Protein AF-A0A956NDH2-F1 (afdb_monomer_lite)

pLDDT: mean 94.67, std 7.58, range [42.44, 98.62]

Radius of gyration: 15.3 Å; chains: 1; bounding box: 35×34×40 Å

Foldseek 3Di:
DLPLLVLLLQLLVLLVVLLVDPDVVSSVVSNVSSLVSCQVRQDAQDKDWDDPVFWWFAAPDQQKTWTPSSHDPQATEMEHAAAPVRDDPPFDRVFHADPVQSVVSVPDDGGFTKTFMKGFHADPPASHRFWHADSVRNYIYGYIYTPDIDTDDDD

Structure (mmCIF, N/CA/C/O backbone):
data_AF-A0A956NDH2-F1
#
_entry.id   AF-A0A956NDH2-F1
#
loop_
_atom_site.group_PDB
_atom_site.id
_atom_site.type_symbol
_atom_site.label_atom_id
_atom_site.label_alt_id
_atom_site.label_comp_id
_atom_site.label_asym_id
_atom_site.label_entity_id
_atom_site.label_seq_id
_atom_site.pdbx_PDB_ins_code
_atom_site.Cartn_x
_atom_site.Cartn_y
_atom_site.Cartn_z
_atom_site.occupancy
_atom_site.B_iso_or_equiv
_atom_site.auth_seq_id
_atom_site.auth_comp_id
_atom_site.auth_asym_id
_atom_site.auth_atom_id
_atom_site.pdbx_PDB_model_num
ATOM 1 N N . MET A 1 1 ? 15.169 -2.976 14.627 1.00 42.44 1 MET A N 1
ATOM 2 C CA . MET A 1 1 ? 15.350 -2.027 13.510 1.00 42.44 1 MET A CA 1
ATOM 3 C C . MET A 1 1 ? 14.571 -2.596 12.347 1.00 42.44 1 MET A C 1
ATOM 5 O O . MET A 1 1 ? 14.811 -3.744 12.006 1.00 42.44 1 MET A O 1
ATOM 9 N N . ASP A 1 2 ? 13.580 -1.864 11.850 1.00 61.72 2 ASP A N 1
ATOM 10 C CA . ASP A 1 2 ? 12.721 -2.308 10.751 1.00 61.72 2 ASP A CA 1
ATOM 11 C C . ASP A 1 2 ? 13.502 -2.235 9.428 1.00 61.72 2 ASP A C 1
ATOM 13 O O . ASP A 1 2 ? 13.634 -1.173 8.820 1.00 61.72 2 ASP A O 1
ATOM 17 N N . SER A 1 3 ? 14.100 -3.361 9.030 1.00 66.88 3 SER A N 1
ATOM 18 C CA . SER A 1 3 ? 14.914 -3.498 7.812 1.00 66.88 3 SER A CA 1
ATOM 19 C C . SER A 1 3 ? 14.111 -3.350 6.514 1.00 66.88 3 SER A C 1
ATOM 21 O O . SER A 1 3 ? 14.699 -3.322 5.437 1.00 66.88 3 SER A O 1
ATOM 23 N N . THR A 1 4 ? 12.786 -3.234 6.603 1.00 80.62 4 THR A N 1
ATOM 24 C CA . THR A 1 4 ? 11.861 -3.194 5.464 1.00 80.62 4 THR A CA 1
ATOM 25 C C . THR A 1 4 ? 11.763 -1.803 4.849 1.00 80.62 4 THR A C 1
ATOM 27 O O . THR A 1 4 ? 11.626 -1.646 3.637 1.00 80.62 4 THR A O 1
ATOM 30 N N . ARG A 1 5 ? 11.868 -0.763 5.682 1.00 83.31 5 ARG A N 1
ATOM 31 C CA . ARG A 1 5 ? 11.695 0.626 5.248 1.00 83.31 5 ARG A CA 1
ATOM 32 C C . ARG A 1 5 ? 12.722 1.086 4.201 1.00 83.31 5 ARG A C 1
ATOM 34 O O . ARG A 1 5 ? 12.292 1.724 3.242 1.00 83.31 5 ARG A O 1
ATOM 41 N N . PRO A 1 6 ? 14.030 0.778 4.316 1.00 89.06 6 PRO A N 1
ATOM 42 C CA . PRO A 1 6 ? 14.999 1.138 3.280 1.00 89.06 6 PRO A CA 1
ATOM 43 C C . PRO A 1 6 ? 14.647 0.558 1.904 1.00 89.06 6 PRO A C 1
ATOM 45 O O . PRO A 1 6 ? 14.717 1.274 0.912 1.00 89.06 6 PRO A O 1
ATOM 48 N N . LEU A 1 7 ? 14.183 -0.697 1.852 1.00 93.00 7 LEU A N 1
ATOM 49 C CA . LEU A 1 7 ? 13.795 -1.349 0.598 1.00 93.00 7 LEU A CA 1
ATOM 50 C C . LEU A 1 7 ? 12.600 -0.664 -0.068 1.00 93.00 7 LEU A C 1
ATOM 52 O O . LEU A 1 7 ? 12.598 -0.494 -1.285 1.00 93.00 7 LEU A O 1
ATOM 56 N N . LEU A 1 8 ? 11.606 -0.246 0.722 1.00 94.19 8 LEU A N 1
ATOM 57 C CA . LEU A 1 8 ? 10.459 0.497 0.198 1.00 94.19 8 LEU A CA 1
ATOM 58 C C . LEU A 1 8 ? 10.893 1.839 -0.388 1.00 94.19 8 LEU A C 1
ATOM 60 O O . LEU A 1 8 ? 10.504 2.161 -1.503 1.00 94.19 8 LEU A O 1
ATOM 64 N N . VAL A 1 9 ? 11.737 2.595 0.317 1.00 93.69 9 VAL A N 1
ATOM 65 C CA . VAL A 1 9 ? 12.233 3.886 -0.186 1.00 93.69 9 VAL A CA 1
ATOM 66 C C . VAL A 1 9 ? 13.002 3.701 -1.495 1.00 93.69 9 VAL A C 1
ATOM 68 O O . VAL A 1 9 ? 12.698 4.376 -2.477 1.00 93.69 9 VAL A O 1
ATOM 71 N N . GLU A 1 10 ? 13.928 2.740 -1.552 1.00 95.88 10 GLU A N 1
ATOM 72 C CA . GLU A 1 10 ? 14.669 2.436 -2.780 1.00 95.88 10 GLU A CA 1
ATOM 73 C C . GLU A 1 10 ? 13.738 2.055 -3.935 1.00 95.88 10 GLU A C 1
ATOM 75 O O . GLU A 1 10 ? 13.895 2.557 -5.048 1.00 95.88 10 GLU A O 1
ATOM 80 N N . ALA A 1 11 ? 12.748 1.193 -3.689 1.00 97.56 11 ALA A N 1
ATOM 81 C CA . ALA A 1 11 ? 11.798 0.791 -4.719 1.00 97.56 11 ALA A CA 1
ATOM 82 C C . ALA A 1 11 ? 11.052 1.993 -5.313 1.00 97.56 11 ALA A C 1
ATOM 84 O O . ALA A 1 11 ? 10.911 2.108 -6.532 1.00 97.56 11 ALA A O 1
ATOM 85 N N . MET A 1 12 ? 10.623 2.924 -4.463 1.00 97.75 12 MET A N 1
ATOM 86 C CA . MET A 1 12 ? 9.903 4.121 -4.893 1.00 97.75 12 MET A CA 1
ATOM 87 C C . MET A 1 12 ? 10.795 5.063 -5.708 1.00 97.75 12 MET A C 1
ATOM 89 O O . MET A 1 12 ? 10.334 5.649 -6.689 1.00 97.75 12 MET A O 1
ATOM 93 N N . GLU A 1 13 ? 12.087 5.156 -5.384 1.00 96.56 13 GLU A N 1
ATOM 94 C CA . GLU A 1 13 ? 13.062 5.879 -6.207 1.00 96.56 13 GLU A CA 1
ATOM 95 C C . GLU A 1 13 ? 13.252 5.242 -7.590 1.00 96.56 13 GLU A C 1
ATOM 97 O O . GLU A 1 13 ? 13.361 5.959 -8.590 1.00 96.56 13 GLU A O 1
ATOM 102 N N . TYR A 1 14 ? 13.290 3.911 -7.671 1.00 98.06 14 TYR A N 1
ATOM 103 C CA . TYR A 1 14 ? 13.379 3.188 -8.941 1.00 98.06 14 TYR A CA 1
ATOM 104 C C . TYR A 1 14 ? 12.123 3.380 -9.801 1.00 98.06 14 TYR A C 1
ATOM 106 O O . TYR A 1 14 ? 12.241 3.690 -10.990 1.00 98.06 14 TYR A O 1
ATOM 114 N N . LEU A 1 15 ? 10.926 3.339 -9.206 1.00 98.19 15 LEU A N 1
ATOM 115 C CA . LEU A 1 15 ? 9.690 3.683 -9.917 1.00 98.19 15 LEU A CA 1
ATOM 116 C C . LEU A 1 15 ? 9.710 5.138 -10.406 1.00 98.19 15 LEU A C 1
ATOM 118 O O . LEU A 1 15 ? 9.404 5.398 -11.571 1.00 98.19 15 LEU A O 1
ATOM 122 N N . ALA A 1 16 ? 10.157 6.084 -9.577 1.00 97.19 16 ALA A N 1
ATOM 123 C CA . ALA A 1 16 ? 10.298 7.488 -9.964 1.00 97.19 16 ALA A CA 1
ATOM 124 C C . ALA A 1 16 ? 11.305 7.692 -11.113 1.00 97.19 16 ALA A C 1
ATOM 126 O O . ALA A 1 16 ? 11.091 8.525 -11.997 1.00 97.19 16 ALA A O 1
ATOM 127 N N . LYS A 1 17 ? 12.413 6.938 -11.132 1.00 96.69 17 LYS A N 1
ATOM 128 C CA . LYS A 1 17 ? 13.360 6.913 -12.262 1.00 96.69 17 LYS A CA 1
ATOM 129 C C . LYS A 1 17 ? 12.681 6.381 -13.523 1.00 96.69 17 LYS A C 1
ATOM 131 O O . LYS A 1 17 ? 12.699 7.077 -14.534 1.00 96.69 17 LYS A O 1
ATOM 13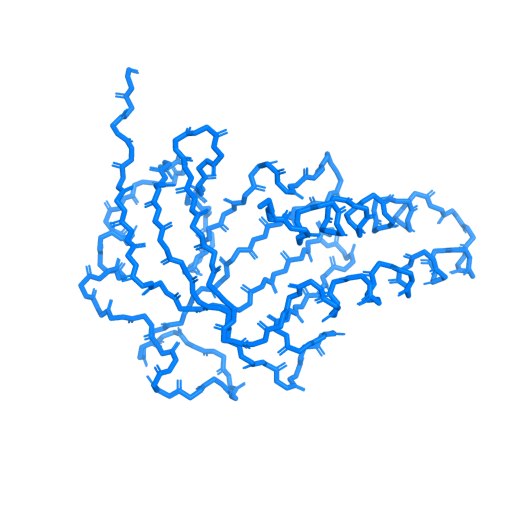6 N N . SER A 1 18 ? 11.979 5.247 -13.427 1.00 97.19 18 SER A N 1
ATOM 137 C CA . SER A 1 18 ? 11.308 4.618 -14.573 1.00 97.19 18 SER A CA 1
ATOM 138 C C . SER A 1 18 ? 10.348 5.555 -15.313 1.00 97.19 18 SER A C 1
ATOM 140 O O . SER A 1 18 ? 10.277 5.518 -16.537 1.00 97.19 18 SER A O 1
ATOM 142 N N . ARG A 1 19 ? 9.646 6.443 -14.594 1.00 95.12 19 ARG A N 1
ATOM 143 C CA . ARG A 1 19 ? 8.706 7.408 -15.191 1.00 95.12 19 ARG A CA 1
ATOM 144 C C . ARG A 1 19 ? 9.388 8.568 -15.916 1.00 95.12 19 ARG A C 1
ATOM 146 O O . ARG A 1 19 ? 8.763 9.201 -16.761 1.00 95.12 19 ARG A O 1
ATOM 153 N N . ARG A 1 20 ? 10.634 8.888 -15.558 1.00 94.44 20 ARG A N 1
ATOM 154 C CA . ARG A 1 20 ? 11.407 9.994 -16.150 1.00 94.44 20 ARG A CA 1
ATOM 155 C C . ARG A 1 20 ? 12.288 9.540 -17.308 1.00 94.44 20 ARG A C 1
ATOM 157 O O . ARG A 1 20 ? 12.699 10.375 -18.111 1.00 94.44 20 ARG A O 1
ATOM 164 N N . ASP A 1 21 ? 12.585 8.247 -17.390 1.00 93.62 21 ASP A N 1
ATOM 165 C CA . ASP A 1 21 ? 13.410 7.695 -18.455 1.00 93.62 21 ASP A CA 1
ATOM 166 C C . ASP A 1 21 ? 12.670 7.702 -19.796 1.00 93.62 21 ASP A C 1
ATOM 168 O O . ASP A 1 21 ? 11.632 7.072 -19.973 1.00 93.62 21 ASP A O 1
ATOM 172 N N . SER A 1 22 ? 13.252 8.378 -20.786 1.00 93.38 22 SER A N 1
ATOM 173 C CA . SER A 1 22 ? 12.751 8.376 -22.166 1.00 93.38 22 SER A CA 1
ATOM 174 C C . SER A 1 22 ? 13.077 7.083 -22.923 1.00 93.38 22 SER A C 1
ATOM 176 O O . SER A 1 22 ? 12.490 6.806 -23.969 1.00 93.38 22 SER A O 1
ATOM 178 N N . CYS A 1 23 ? 14.015 6.281 -22.412 1.00 97.56 23 CYS A N 1
ATOM 179 C CA . CYS A 1 23 ? 14.363 4.978 -22.961 1.00 97.56 23 CYS A CA 1
ATOM 180 C C . CYS A 1 23 ? 13.465 3.895 -22.356 1.00 97.56 23 CYS A C 1
ATOM 182 O O . CYS A 1 23 ? 13.568 3.604 -21.165 1.00 97.56 23 CYS A O 1
ATOM 184 N N . ALA A 1 24 ? 12.651 3.244 -23.193 1.00 96.00 24 ALA A N 1
ATOM 185 C CA . ALA A 1 24 ? 11.726 2.196 -22.758 1.00 96.00 24 ALA A CA 1
ATOM 186 C C . ALA A 1 24 ? 12.426 1.037 -22.023 1.00 96.00 24 ALA A C 1
ATOM 188 O O . ALA A 1 24 ? 11.932 0.587 -20.996 1.00 96.00 24 ALA A O 1
ATOM 189 N N . ILE A 1 25 ? 13.608 0.617 -22.491 1.00 97.62 25 ILE A N 1
ATOM 190 C CA . ILE A 1 25 ? 14.385 -0.473 -21.873 1.00 97.62 25 ILE A CA 1
ATOM 191 C C . ILE A 1 25 ? 14.897 -0.067 -20.483 1.00 97.62 25 ILE A C 1
ATOM 193 O O . ILE A 1 25 ? 14.860 -0.859 -19.546 1.00 97.62 25 ILE A O 1
ATOM 197 N N . CYS A 1 26 ? 15.371 1.174 -20.324 1.00 97.69 26 CYS A N 1
ATOM 198 C CA . CYS A 1 26 ? 15.818 1.668 -19.019 1.00 97.69 26 CYS A CA 1
ATOM 199 C C . CYS A 1 26 ? 14.643 1.797 -18.044 1.00 97.69 26 CYS A C 1
ATOM 201 O O . CYS A 1 26 ? 14.772 1.417 -16.882 1.00 97.69 26 CYS A O 1
ATOM 203 N N . ALA A 1 27 ? 13.501 2.297 -18.527 1.00 96.69 27 ALA A N 1
ATOM 204 C CA . ALA A 1 27 ? 12.284 2.415 -17.738 1.00 96.69 27 ALA A CA 1
ATOM 205 C C . ALA A 1 27 ? 11.770 1.045 -17.270 1.00 96.69 27 ALA A C 1
ATOM 207 O O . ALA A 1 27 ? 11.372 0.898 -16.118 1.00 96.69 27 ALA A O 1
ATOM 208 N N . GLU A 1 28 ? 11.796 0.037 -18.142 1.00 97.44 28 GLU A N 1
ATOM 209 C CA . GLU A 1 28 ? 11.452 -1.344 -17.798 1.00 97.44 28 GLU A CA 1
ATOM 210 C C . GLU A 1 28 ? 12.407 -1.915 -16.748 1.00 97.44 28 GLU A C 1
ATOM 212 O O . GLU A 1 28 ? 11.948 -2.302 -15.679 1.00 97.44 28 GLU A O 1
ATOM 217 N N . ARG A 1 29 ? 13.727 -1.824 -16.960 1.00 98.06 29 ARG A N 1
ATOM 218 C CA . ARG A 1 29 ? 14.715 -2.315 -15.986 1.00 98.06 29 ARG A CA 1
ATOM 219 C C . ARG A 1 29 ? 14.561 -1.669 -14.607 1.00 98.06 29 ARG A C 1
ATOM 221 O O . ARG A 1 29 ? 14.591 -2.356 -13.596 1.00 98.06 29 ARG A O 1
ATOM 228 N N . ASN A 1 30 ? 14.362 -0.351 -14.562 1.00 98.06 30 ASN A N 1
ATOM 229 C CA . ASN A 1 30 ? 14.124 0.353 -13.302 1.00 98.06 30 ASN A CA 1
ATOM 230 C C . ASN A 1 30 ? 12.827 -0.116 -12.622 1.00 98.06 30 ASN A C 1
ATOM 232 O O . ASN A 1 30 ? 12.751 -0.136 -11.399 1.00 98.06 30 ASN A O 1
ATOM 236 N N . ARG A 1 31 ? 11.801 -0.498 -13.386 1.00 97.88 31 ARG A N 1
ATOM 237 C CA . ARG A 1 31 ? 10.560 -1.040 -12.824 1.00 97.88 31 ARG A CA 1
ATOM 238 C C . ARG A 1 31 ? 10.764 -2.440 -12.255 1.00 97.88 31 ARG A C 1
ATOM 240 O O . ARG A 1 31 ? 10.310 -2.689 -11.144 1.00 97.88 31 ARG A O 1
ATOM 247 N N . ASP A 1 32 ? 11.489 -3.301 -12.961 1.00 98.19 32 ASP A N 1
ATOM 248 C CA . ASP A 1 32 ? 11.822 -4.646 -12.484 1.00 98.19 32 ASP A CA 1
ATOM 249 C C . ASP A 1 32 ? 12.634 -4.582 -11.180 1.00 98.19 32 ASP A C 1
ATOM 251 O O . ASP A 1 32 ? 12.284 -5.236 -10.196 1.00 98.19 32 ASP A O 1
ATOM 255 N N . ASP A 1 33 ? 13.641 -3.699 -11.123 1.00 98.19 33 ASP A N 1
ATOM 256 C CA . ASP A 1 33 ? 14.449 -3.451 -9.920 1.00 98.19 33 ASP A CA 1
ATOM 257 C C . ASP A 1 33 ? 13.593 -2.965 -8.733 1.00 98.19 33 ASP A C 1
ATOM 259 O O . ASP A 1 33 ? 13.866 -3.297 -7.570 1.00 98.19 33 ASP A O 1
ATOM 263 N N . ALA A 1 34 ? 12.557 -2.162 -9.000 1.00 98.19 34 ALA A N 1
ATOM 264 C CA . ALA A 1 34 ? 11.607 -1.739 -7.977 1.00 98.19 34 ALA A CA 1
ATOM 265 C C . ALA A 1 34 ? 10.719 -2.896 -7.513 1.00 98.19 34 ALA A C 1
ATOM 267 O O . ALA A 1 34 ? 10.523 -3.075 -6.311 1.00 98.19 34 ALA A O 1
ATOM 268 N N . PHE A 1 35 ? 10.189 -3.685 -8.446 1.00 98.38 35 PHE A N 1
ATOM 269 C CA . PHE A 1 35 ? 9.282 -4.790 -8.150 1.00 98.38 35 PHE A CA 1
ATOM 270 C C . PHE A 1 35 ? 9.963 -5.905 -7.361 1.00 98.38 35 PHE A C 1
ATOM 272 O O . PHE A 1 35 ? 9.345 -6.464 -6.454 1.00 98.38 35 PHE A O 1
ATOM 279 N N . GLU A 1 36 ? 11.242 -6.181 -7.617 1.00 97.75 36 GLU A N 1
ATOM 280 C CA . GLU A 1 36 ? 12.036 -7.101 -6.798 1.00 97.75 36 GLU A CA 1
ATOM 281 C C . GLU A 1 36 ? 12.075 -6.636 -5.331 1.00 97.75 36 GLU A C 1
ATOM 283 O O . GLU A 1 36 ? 11.745 -7.394 -4.416 1.00 97.75 36 GLU A O 1
ATOM 288 N N . ARG A 1 37 ? 12.377 -5.353 -5.098 1.00 97.81 37 ARG A N 1
ATOM 289 C CA . ARG A 1 37 ? 12.437 -4.760 -3.751 1.00 97.81 37 ARG A CA 1
ATOM 290 C C . ARG A 1 37 ? 11.079 -4.728 -3.063 1.00 97.81 37 ARG A C 1
ATOM 292 O O . ARG A 1 37 ? 10.990 -5.088 -1.890 1.00 97.81 37 ARG A O 1
ATOM 299 N N . LEU A 1 38 ? 10.026 -4.332 -3.780 1.00 97.69 38 LEU A N 1
ATOM 300 C CA . LEU A 1 38 ? 8.660 -4.354 -3.254 1.00 97.69 38 LEU A CA 1
ATOM 301 C C . LEU A 1 38 ? 8.235 -5.775 -2.891 1.00 97.69 38 LEU A C 1
ATOM 303 O O . LEU A 1 38 ? 7.629 -5.968 -1.848 1.00 97.69 38 LEU A O 1
ATOM 307 N N . THR A 1 39 ? 8.582 -6.775 -3.701 1.00 96.69 39 THR A N 1
ATOM 308 C CA . THR A 1 39 ? 8.243 -8.182 -3.433 1.00 96.69 39 THR A CA 1
ATOM 309 C C . THR A 1 39 ? 8.924 -8.698 -2.168 1.00 96.69 39 THR A C 1
ATOM 311 O O . THR A 1 39 ? 8.298 -9.407 -1.384 1.00 96.69 39 THR A O 1
ATOM 314 N N . VAL A 1 40 ? 10.182 -8.315 -1.937 1.00 96.00 40 VAL A N 1
ATOM 315 C CA . VAL A 1 40 ? 10.908 -8.659 -0.704 1.00 96.00 40 VAL A CA 1
ATOM 316 C C . VAL A 1 40 ? 10.330 -7.930 0.510 1.00 96.00 40 VAL A C 1
ATOM 318 O O . VAL A 1 40 ? 10.242 -8.509 1.590 1.00 96.00 40 VAL A O 1
ATOM 321 N N . ALA A 1 41 ? 9.943 -6.664 0.350 1.00 95.75 41 ALA A N 1
ATOM 322 C CA . ALA A 1 41 ? 9.468 -5.835 1.451 1.00 95.75 41 ALA A CA 1
ATOM 323 C C . ALA A 1 41 ? 8.001 -6.101 1.833 1.00 95.75 41 ALA A C 1
ATOM 325 O O . ALA A 1 41 ? 7.661 -6.088 3.012 1.00 95.75 41 ALA A O 1
ATOM 326 N N . LEU A 1 42 ? 7.125 -6.336 0.854 1.00 96.69 42 LEU A N 1
ATOM 327 C CA . LEU A 1 42 ? 5.670 -6.376 1.019 1.00 96.69 42 LEU A CA 1
ATOM 328 C C . LEU A 1 42 ? 5.133 -7.812 1.044 1.00 96.69 42 LEU A C 1
ATOM 330 O O . LEU A 1 42 ? 4.326 -8.218 0.203 1.00 96.69 42 LEU A O 1
ATOM 334 N N . VAL A 1 43 ? 5.575 -8.589 2.032 1.00 96.19 43 VAL A N 1
ATOM 335 C CA . VAL A 1 43 ? 5.175 -9.993 2.204 1.00 96.19 43 VAL A CA 1
ATOM 336 C C . VAL A 1 43 ? 3.776 -10.092 2.843 1.00 96.19 43 VAL A C 1
ATOM 338 O O . VAL A 1 43 ? 3.538 -9.432 3.861 1.00 96.19 43 VAL A O 1
ATOM 341 N N . PRO A 1 44 ? 2.852 -10.928 2.322 1.00 97.44 44 PRO A N 1
ATOM 342 C CA . PRO A 1 44 ? 1.546 -11.160 2.943 1.00 97.44 44 PRO A CA 1
ATOM 343 C C . PRO A 1 44 ? 1.655 -11.578 4.417 1.00 97.44 44 PRO A C 1
ATOM 345 O O . PRO A 1 44 ? 2.555 -12.325 4.795 1.00 97.44 44 PRO A O 1
ATOM 348 N N . GLY A 1 45 ? 0.733 -11.103 5.253 1.00 97.19 45 GLY A N 1
ATOM 349 C CA . GLY A 1 45 ? 0.727 -11.337 6.700 1.00 97.19 45 GLY A CA 1
ATOM 350 C C . GLY A 1 45 ? 1.685 -10.441 7.494 1.00 97.19 45 GLY A C 1
ATOM 351 O O . GLY A 1 45 ? 1.630 -10.429 8.724 1.00 97.19 45 GLY A O 1
ATOM 352 N N . THR A 1 46 ? 2.540 -9.658 6.826 1.00 95.94 46 THR A N 1
ATOM 353 C CA . THR A 1 46 ? 3.390 -8.662 7.494 1.00 95.94 46 THR A CA 1
ATOM 354 C C . THR A 1 46 ? 2.537 -7.564 8.109 1.00 95.94 46 THR A C 1
ATOM 356 O O . THR A 1 46 ? 1.628 -7.036 7.466 1.00 95.94 46 THR A O 1
ATOM 359 N N . ARG A 1 47 ? 2.861 -7.183 9.346 1.00 95.81 47 ARG A N 1
ATOM 360 C CA . ARG A 1 47 ? 2.211 -6.079 10.052 1.00 95.81 47 ARG A CA 1
ATOM 361 C C . ARG A 1 47 ? 3.042 -4.812 9.970 1.00 95.81 47 ARG A C 1
ATOM 363 O O . ARG A 1 47 ? 4.242 -4.840 10.228 1.00 95.81 47 ARG A O 1
ATOM 370 N N . TYR A 1 48 ? 2.375 -3.707 9.665 1.00 92.12 48 TYR A N 1
ATOM 371 C CA . TYR A 1 48 ? 2.947 -2.369 9.691 1.00 92.12 48 TYR A CA 1
ATOM 372 C C . TYR A 1 48 ? 2.241 -1.546 10.750 1.00 92.12 48 TYR A C 1
ATOM 374 O O . TYR A 1 48 ? 1.015 -1.454 10.764 1.00 92.12 48 TYR A O 1
ATOM 382 N N . SER A 1 49 ? 3.032 -0.909 11.601 1.00 93.38 49 SER A N 1
ATOM 383 C CA . SER A 1 49 ? 2.546 0.085 12.547 1.00 93.38 49 SER A CA 1
ATOM 384 C C . SER A 1 49 ? 2.979 1.464 12.085 1.00 93.38 49 SER A C 1
ATOM 386 O O . SER A 1 49 ? 4.141 1.673 11.731 1.00 93.38 49 SER A O 1
ATOM 388 N N . THR A 1 50 ? 2.055 2.413 12.112 1.00 92.44 50 THR A N 1
ATOM 389 C CA . THR A 1 50 ? 2.361 3.820 11.871 1.00 92.44 50 THR A CA 1
ATOM 390 C C . THR A 1 50 ? 2.473 4.577 13.183 1.00 92.44 50 THR A C 1
ATOM 392 O O . THR A 1 50 ? 1.941 4.176 14.219 1.00 92.44 50 THR A O 1
ATOM 395 N N . THR A 1 51 ? 3.228 5.668 13.150 1.00 90.00 51 THR A N 1
ATOM 396 C CA . THR A 1 51 ? 3.425 6.558 14.294 1.00 90.00 51 THR A CA 1
ATOM 397 C C . THR A 1 51 ? 2.934 7.954 13.930 1.00 90.00 51 THR A C 1
ATOM 399 O O . THR A 1 51 ? 2.860 8.280 12.744 1.00 90.00 51 THR A O 1
ATOM 402 N N . PRO A 1 52 ? 2.699 8.842 14.910 1.00 89.88 52 PRO A N 1
ATOM 403 C CA . PRO A 1 52 ? 2.361 10.235 14.620 1.00 89.88 52 PRO A CA 1
ATOM 404 C C . PRO A 1 52 ? 3.395 10.995 13.778 1.00 89.88 52 PRO A C 1
ATOM 406 O O . PRO A 1 52 ? 3.071 12.016 13.190 1.00 89.88 52 PRO A O 1
ATOM 409 N N . SER A 1 53 ? 4.647 10.526 13.712 1.00 89.75 53 SER A N 1
ATOM 410 C CA . SER A 1 53 ? 5.692 11.120 12.866 1.00 89.75 53 SER A CA 1
ATOM 411 C C . SER A 1 53 ? 5.688 10.602 11.421 1.00 89.75 53 SER A C 1
ATOM 413 O O . SER A 1 53 ? 6.471 11.075 10.602 1.00 89.75 53 SER A O 1
ATOM 415 N N . ALA A 1 54 ? 4.884 9.583 11.124 1.00 92.12 54 ALA A N 1
ATOM 416 C CA . ALA A 1 54 ? 4.705 9.000 9.799 1.00 92.12 54 ALA A CA 1
ATOM 417 C C . ALA A 1 54 ? 3.259 8.481 9.668 1.00 92.12 54 ALA A C 1
ATOM 419 O O . ALA A 1 54 ? 3.055 7.264 9.580 1.00 92.12 54 ALA A O 1
ATOM 420 N N . PRO A 1 55 ? 2.259 9.380 9.742 1.00 95.94 55 PRO A N 1
ATOM 421 C CA . PRO A 1 55 ? 0.861 8.985 9.764 1.00 95.94 55 PRO A CA 1
ATOM 422 C C . PRO A 1 55 ? 0.392 8.462 8.405 1.00 95.94 55 PRO A C 1
ATOM 424 O O . PRO A 1 55 ? 1.033 8.652 7.367 1.00 95.94 55 PRO A O 1
ATOM 427 N N . LEU A 1 56 ? -0.761 7.801 8.432 1.00 97.06 56 LEU A N 1
ATOM 428 C CA . LEU A 1 56 ? -1.556 7.506 7.249 1.00 97.06 56 LEU A CA 1
ATOM 429 C C . LEU A 1 56 ? -2.562 8.629 7.034 1.00 97.06 56 LEU A C 1
ATOM 431 O O . LEU A 1 56 ? -3.149 9.111 7.996 1.00 97.06 56 LEU A O 1
ATOM 435 N N . THR A 1 57 ? -2.817 9.007 5.792 1.00 97.56 57 THR A N 1
ATOM 436 C CA . THR A 1 57 ? -3.757 10.084 5.468 1.00 97.56 57 THR A CA 1
ATOM 437 C C . THR A 1 57 ? -4.923 9.520 4.676 1.00 97.56 57 THR A C 1
ATOM 439 O O . THR A 1 57 ? -4.711 8.828 3.680 1.00 97.56 57 THR A O 1
ATOM 442 N N . LYS A 1 58 ? -6.162 9.807 5.085 1.00 97.44 58 LYS A N 1
ATOM 443 C CA . LYS A 1 58 ? -7.342 9.455 4.283 1.00 97.44 58 LYS A CA 1
ATOM 444 C C . LYS A 1 58 ? -7.313 10.217 2.959 1.00 97.44 58 LYS A C 1
ATOM 446 O O . LYS A 1 58 ? -7.249 11.445 2.962 1.00 97.44 58 LYS A O 1
ATOM 451 N N . GLY A 1 59 ? -7.341 9.472 1.856 1.00 90.88 59 GLY A N 1
ATOM 452 C CA . GLY A 1 59 ? -7.489 10.028 0.512 1.00 90.88 59 GLY A CA 1
ATOM 453 C C . GLY A 1 59 ? -8.955 10.221 0.124 1.00 90.88 59 GLY A C 1
ATOM 454 O O . GLY A 1 59 ? -9.857 10.004 0.935 1.00 90.88 59 GLY A O 1
ATOM 455 N N . ASP A 1 60 ? -9.173 10.598 -1.132 1.00 89.69 60 ASP A N 1
ATOM 456 C CA . ASP A 1 60 ? -10.515 10.761 -1.709 1.00 89.69 60 ASP A CA 1
ATOM 457 C C . ASP A 1 60 ? -11.123 9.432 -2.190 1.00 89.69 60 ASP A C 1
ATOM 459 O O . ASP A 1 60 ? -12.340 9.296 -2.301 1.00 89.69 60 ASP A O 1
ATOM 463 N N . GLU A 1 61 ? -10.275 8.436 -2.451 1.00 92.56 61 GLU A N 1
ATOM 464 C CA . GLU A 1 61 ? -10.688 7.115 -2.915 1.00 92.56 61 GLU A CA 1
ATOM 465 C C . GLU A 1 61 ? -11.264 6.253 -1.773 1.00 92.56 61 GLU A C 1
ATOM 467 O O . GLU A 1 61 ? -10.795 6.309 -0.625 1.00 92.56 61 GLU A O 1
ATOM 472 N N . PRO A 1 62 ? -12.276 5.415 -2.067 1.00 93.88 62 PRO A N 1
ATOM 473 C CA . PRO A 1 62 ? -12.894 4.554 -1.075 1.00 93.88 62 PRO A CA 1
ATOM 474 C C . PRO A 1 62 ? -11.897 3.523 -0.543 1.00 93.88 62 PRO A C 1
ATOM 476 O O . PRO A 1 62 ? -11.179 2.870 -1.297 1.00 93.88 62 PRO A O 1
ATOM 479 N N . ASN A 1 63 ? -11.909 3.353 0.778 1.00 97.31 63 ASN A N 1
ATOM 480 C CA . ASN A 1 63 ? -11.091 2.407 1.528 1.00 97.31 63 ASN A CA 1
ATOM 481 C C . ASN A 1 63 ? -9.578 2.575 1.356 1.00 97.31 63 ASN A C 1
ATOM 483 O O . ASN A 1 63 ? -8.828 1.595 1.395 1.00 97.31 63 ASN A O 1
ATOM 487 N N . GLU A 1 64 ? -9.115 3.813 1.193 1.00 97.12 64 GLU A N 1
ATOM 488 C CA . GLU A 1 64 ? -7.705 4.092 0.954 1.00 97.12 64 GLU A CA 1
ATOM 489 C C . GLU A 1 64 ? -7.064 5.046 1.961 1.00 97.12 64 GLU A C 1
ATOM 491 O O . GLU A 1 64 ? -7.672 5.975 2.506 1.00 97.12 64 GLU A O 1
ATOM 496 N N . LEU A 1 65 ? -5.780 4.785 2.201 1.00 97.88 65 LEU A N 1
ATOM 497 C CA . LEU A 1 65 ? -4.909 5.522 3.102 1.00 97.88 65 LEU A CA 1
ATOM 498 C C . LEU A 1 65 ? -3.561 5.763 2.417 1.00 97.88 65 LEU A C 1
ATOM 500 O O . LEU A 1 65 ? -2.827 4.820 2.127 1.00 97.88 65 LEU A O 1
ATOM 504 N N . GLY A 1 66 ? -3.216 7.021 2.159 1.00 97.06 66 GLY A N 1
ATOM 505 C CA . GLY A 1 66 ? -1.904 7.406 1.642 1.00 97.06 66 GLY A CA 1
ATOM 506 C C . GLY A 1 66 ? -0.833 7.400 2.735 1.00 97.06 66 GLY A C 1
ATOM 507 O O . GLY A 1 66 ? -1.124 7.667 3.900 1.00 97.06 66 GLY A O 1
ATOM 508 N N . SER A 1 67 ? 0.420 7.135 2.364 1.00 95.62 67 SER A N 1
ATOM 509 C CA . SER A 1 67 ? 1.584 7.321 3.238 1.00 95.62 67 SER A CA 1
ATOM 510 C C . SER A 1 67 ? 2.562 8.308 2.612 1.00 95.62 67 SER A C 1
ATOM 512 O O . SER A 1 67 ? 3.333 7.960 1.715 1.00 95.62 67 SER A O 1
ATOM 514 N N . SER A 1 68 ? 2.575 9.545 3.111 1.00 93.56 68 SER A N 1
ATOM 515 C CA . SER A 1 68 ? 3.516 10.579 2.656 1.00 93.56 68 SER A CA 1
ATOM 516 C C . SER A 1 68 ? 4.972 10.175 2.898 1.00 93.56 68 SER A C 1
ATOM 518 O O . SER A 1 68 ? 5.836 10.437 2.071 1.00 93.56 68 SER A O 1
ATOM 520 N N . SER A 1 69 ? 5.236 9.454 3.991 1.00 92.19 69 SER A N 1
ATOM 521 C CA . SER A 1 69 ? 6.583 9.014 4.371 1.00 92.19 69 SER A CA 1
ATOM 522 C C . SER A 1 69 ? 7.192 7.929 3.471 1.00 92.19 69 SER A C 1
ATOM 524 O O . SER A 1 69 ? 8.394 7.673 3.567 1.00 92.19 69 SER A O 1
ATOM 526 N N . LEU A 1 70 ? 6.364 7.280 2.645 1.00 93.44 70 LEU A N 1
ATOM 527 C CA . LEU A 1 70 ? 6.764 6.280 1.650 1.00 93.44 70 LEU A CA 1
ATOM 528 C C . LEU A 1 70 ? 6.543 6.769 0.214 1.00 93.44 70 LEU A C 1
ATOM 530 O O . LEU A 1 70 ? 7.004 6.128 -0.723 1.00 93.44 70 LEU A O 1
ATOM 534 N N . SER A 1 71 ? 5.837 7.884 0.030 1.00 95.44 71 SER A N 1
ATOM 535 C CA . SER A 1 71 ? 5.600 8.476 -1.284 1.00 95.44 71 SER A CA 1
ATOM 536 C C . SER A 1 71 ? 6.799 9.314 -1.730 1.00 95.44 71 SER A C 1
ATOM 538 O O . SER A 1 71 ? 7.608 9.770 -0.924 1.00 95.44 71 SER A O 1
ATOM 540 N N . THR A 1 72 ? 6.893 9.550 -3.034 1.00 95.00 72 THR A N 1
ATOM 541 C CA . THR A 1 72 ? 7.798 10.540 -3.633 1.00 95.00 72 THR A CA 1
ATOM 542 C C . THR A 1 72 ? 6.972 11.573 -4.392 1.00 95.00 72 THR A C 1
ATOM 544 O O . THR A 1 72 ? 5.796 11.340 -4.662 1.00 95.00 72 THR A O 1
ATOM 547 N N . ASP A 1 73 ? 7.597 12.660 -4.845 1.00 91.62 73 ASP A N 1
ATOM 548 C CA . ASP A 1 73 ? 6.937 13.690 -5.667 1.00 91.62 73 ASP A CA 1
ATOM 549 C C . ASP A 1 73 ? 6.267 13.139 -6.938 1.00 91.62 73 ASP A C 1
ATOM 551 O O . ASP A 1 73 ? 5.403 13.784 -7.526 1.00 91.62 73 ASP A O 1
ATOM 555 N N . SER A 1 74 ? 6.690 11.956 -7.396 1.00 93.94 74 SER A N 1
ATOM 556 C CA . SER A 1 74 ? 6.204 11.343 -8.634 1.00 93.94 74 SER A CA 1
ATOM 557 C C . SER A 1 74 ? 5.546 9.983 -8.445 1.00 93.94 74 SER A C 1
ATOM 559 O O . SER A 1 74 ? 5.020 9.455 -9.420 1.00 93.94 74 SER A O 1
ATOM 561 N N . ILE A 1 75 ? 5.592 9.396 -7.247 1.00 97.56 75 ILE A N 1
ATOM 562 C CA . ILE A 1 75 ? 4.994 8.088 -6.982 1.00 97.56 75 ILE A CA 1
ATOM 563 C C . ILE A 1 75 ? 4.247 8.129 -5.651 1.00 97.56 75 ILE A C 1
ATOM 565 O O . ILE A 1 75 ? 4.877 8.279 -4.603 1.00 97.56 75 ILE A O 1
ATOM 569 N N . GLY A 1 76 ? 2.928 7.953 -5.691 1.00 97.25 76 GLY A N 1
ATOM 570 C CA . GLY A 1 76 ? 2.096 7.808 -4.497 1.00 97.25 76 GLY A CA 1
ATOM 571 C C . GLY A 1 76 ? 2.160 6.390 -3.927 1.00 97.25 76 GLY A C 1
ATOM 572 O O . GLY A 1 76 ? 2.106 5.414 -4.679 1.00 97.25 76 GLY A O 1
ATOM 573 N N . PHE A 1 77 ? 2.246 6.273 -2.601 1.00 97.62 77 PHE A N 1
ATOM 574 C CA . PHE A 1 77 ? 2.157 5.005 -1.874 1.00 97.62 77 PHE A CA 1
ATOM 575 C C . PHE A 1 77 ? 0.863 4.952 -1.063 1.00 97.62 77 PHE A C 1
ATOM 577 O O . PHE A 1 77 ? 0.672 5.744 -0.136 1.00 97.62 77 PHE A O 1
ATOM 584 N N . HIS A 1 78 ? -0.013 4.009 -1.396 1.00 97.75 78 HIS A N 1
ATOM 585 C CA . HIS A 1 78 ? -1.343 3.898 -0.807 1.00 97.75 78 HIS A CA 1
ATOM 586 C C . HIS A 1 78 ? -1.584 2.490 -0.278 1.00 97.75 78 HIS A C 1
ATOM 588 O O . HIS A 1 78 ? -1.228 1.503 -0.914 1.00 97.75 78 HIS A O 1
ATOM 594 N N . PHE A 1 79 ? -2.239 2.403 0.869 1.00 98.00 79 PHE A N 1
ATOM 595 C CA . PHE A 1 79 ? -2.841 1.182 1.372 1.00 98.00 79 PHE A CA 1
ATOM 596 C C . PHE A 1 79 ? -4.319 1.181 0.998 1.00 98.00 79 PHE A C 1
ATOM 598 O O . PHE A 1 79 ? -5.015 2.159 1.271 1.00 98.00 79 PHE A O 1
ATOM 605 N N . ARG A 1 80 ? -4.799 0.086 0.409 1.00 98.06 80 ARG A N 1
ATOM 606 C CA . ARG A 1 80 ? -6.223 -0.166 0.201 1.00 98.06 80 ARG A CA 1
ATOM 607 C C . ARG A 1 80 ? -6.662 -1.286 1.123 1.00 98.06 80 ARG A C 1
ATOM 609 O O . ARG A 1 80 ? -6.103 -2.379 1.070 1.00 98.06 80 ARG A O 1
ATOM 616 N N . PHE A 1 81 ? -7.664 -1.008 1.945 1.00 98.44 81 PHE A N 1
ATOM 617 C CA . PHE A 1 81 ? -8.283 -2.025 2.776 1.00 98.44 81 PHE A CA 1
ATOM 618 C C . PHE A 1 81 ? -9.586 -2.540 2.167 1.00 98.44 81 PHE A C 1
ATOM 620 O O . PHE A 1 81 ? -10.140 -1.955 1.237 1.00 98.44 81 PHE A O 1
ATOM 627 N N . HIS A 1 82 ? -10.069 -3.665 2.684 1.00 98.31 82 HIS A N 1
ATOM 628 C CA . HIS A 1 82 ? -11.233 -4.355 2.137 1.00 98.31 82 HIS A CA 1
ATOM 629 C C . HIS A 1 82 ? -12.313 -4.525 3.195 1.00 98.31 82 HIS A C 1
ATOM 631 O O . HIS A 1 82 ? -12.005 -4.760 4.361 1.00 98.31 82 HIS A O 1
ATOM 637 N N . THR A 1 83 ? -13.572 -4.428 2.796 1.00 98.19 83 THR A N 1
ATOM 638 C CA . THR A 1 83 ? -14.738 -4.675 3.647 1.00 98.19 83 THR A CA 1
ATOM 639 C C . THR A 1 83 ? -15.650 -5.711 2.996 1.00 98.19 83 THR A C 1
ATOM 641 O O . THR A 1 83 ? -15.470 -6.102 1.841 1.00 98.19 83 THR A O 1
ATOM 644 N N . SER A 1 84 ? -16.681 -6.136 3.724 1.00 96.44 84 SER A N 1
ATOM 645 C CA . SER A 1 84 ? -17.708 -7.031 3.182 1.00 96.44 84 SER A CA 1
ATOM 646 C C . SER A 1 84 ? -18.448 -6.450 1.971 1.00 96.44 84 SER A C 1
ATOM 648 O O . SER A 1 84 ? -18.905 -7.203 1.112 1.00 96.44 84 SER A O 1
ATOM 650 N N . THR A 1 85 ? -18.535 -5.122 1.877 1.00 95.94 85 THR A N 1
ATOM 651 C CA . THR A 1 85 ? -19.247 -4.404 0.812 1.00 95.94 85 THR A CA 1
ATOM 652 C C . THR A 1 85 ? -18.338 -3.878 -0.297 1.00 95.94 85 THR A C 1
ATOM 654 O O . THR A 1 85 ? -18.826 -3.661 -1.403 1.00 95.94 85 THR A O 1
ATOM 657 N N . ASP A 1 86 ? -17.040 -3.699 -0.038 1.00 96.56 86 ASP A N 1
ATOM 658 C CA . ASP A 1 86 ? -16.052 -3.229 -1.014 1.00 96.56 86 ASP A CA 1
ATOM 659 C C . ASP A 1 86 ? -14.727 -3.984 -0.835 1.00 96.56 86 ASP A C 1
ATOM 661 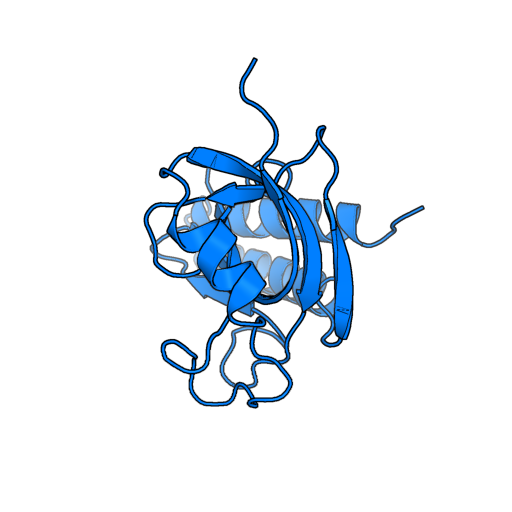O O . ASP A 1 86 ? -13.921 -3.708 0.059 1.00 96.56 86 ASP A O 1
ATOM 665 N N . HIS A 1 87 ? -14.517 -4.975 -1.699 1.00 96.75 87 HIS A N 1
ATOM 666 C CA . HIS A 1 87 ? -13.319 -5.803 -1.747 1.00 96.75 87 HIS A CA 1
ATOM 667 C C . HIS A 1 87 ? -12.978 -6.171 -3.190 1.00 96.75 87 HIS A C 1
ATOM 669 O O . HIS A 1 87 ? -13.835 -6.201 -4.073 1.00 96.75 87 HIS A O 1
ATOM 675 N N . LEU A 1 88 ? -11.706 -6.494 -3.422 1.00 95.94 88 LEU A N 1
ATOM 676 C CA . LEU A 1 88 ? -11.268 -7.043 -4.699 1.00 95.94 88 LEU A CA 1
ATOM 677 C C . LEU A 1 88 ? -11.548 -8.546 -4.762 1.00 95.94 88 LEU A C 1
ATOM 679 O O . LEU A 1 88 ? -11.447 -9.263 -3.763 1.00 95.94 88 LEU A O 1
ATOM 683 N N . VAL A 1 89 ? -11.842 -9.038 -5.966 1.00 94.81 89 VAL A N 1
ATOM 684 C CA . VAL A 1 89 ? -11.918 -10.480 -6.229 1.00 94.81 89 VAL A CA 1
ATOM 685 C C . VAL A 1 89 ? -10.578 -11.124 -5.874 1.00 94.81 89 VAL A C 1
ATOM 687 O O . VAL A 1 89 ? -9.527 -10.657 -6.297 1.00 94.81 89 VAL A O 1
ATOM 690 N N . GLY A 1 90 ? -10.617 -12.212 -5.105 1.00 92.12 90 GLY A N 1
ATOM 691 C CA . GLY A 1 90 ? -9.418 -12.916 -4.640 1.00 92.12 90 GLY A CA 1
ATOM 692 C C . GLY A 1 90 ? -8.968 -12.543 -3.226 1.00 92.12 90 GLY A C 1
ATOM 693 O O . GLY A 1 90 ? -8.126 -13.247 -2.677 1.00 92.12 90 GLY A O 1
ATOM 694 N N . VAL A 1 91 ? -9.555 -11.515 -2.604 1.00 95.50 91 VAL A N 1
ATOM 695 C CA . VAL A 1 91 ? -9.364 -11.231 -1.173 1.00 95.50 91 VAL A CA 1
ATOM 696 C C . VAL A 1 91 ? -10.383 -12.022 -0.348 1.00 95.50 91 VAL A C 1
ATOM 698 O O . VAL A 1 91 ? -11.591 -11.865 -0.524 1.00 95.50 91 VAL A O 1
ATOM 701 N N . SER A 1 92 ? -9.907 -12.883 0.556 1.00 95.25 92 SER A N 1
ATOM 702 C CA . SER A 1 92 ? -10.763 -13.708 1.421 1.00 95.25 92 SER A CA 1
ATOM 703 C C . SER A 1 92 ? -11.419 -12.897 2.548 1.00 95.25 92 SER A C 1
ATOM 705 O O . SER A 1 92 ? -10.883 -11.890 3.003 1.00 95.25 92 SER A O 1
ATOM 707 N N . ALA A 1 93 ? -12.576 -13.355 3.041 1.00 97.19 93 ALA A N 1
ATOM 708 C CA . ALA A 1 93 ? -13.353 -12.637 4.060 1.00 97.19 93 ALA A CA 1
ATOM 709 C C . ALA A 1 93 ? -12.641 -12.484 5.419 1.00 97.19 93 ALA A C 1
ATOM 711 O O . ALA A 1 93 ? -12.854 -11.515 6.139 1.00 97.19 93 ALA A O 1
ATOM 712 N N . GLU A 1 94 ? -11.753 -13.419 5.756 1.00 96.81 94 GLU A N 1
ATOM 713 C CA . GLU A 1 94 ? -10.835 -13.342 6.907 1.00 96.81 94 GLU A CA 1
ATOM 714 C C . GLU A 1 94 ? -9.853 -12.158 6.828 1.00 96.81 94 GLU A C 1
ATOM 716 O O . GLU A 1 94 ? -9.334 -11.710 7.850 1.00 96.81 94 GLU A O 1
ATOM 721 N N . ASN A 1 95 ? -9.623 -11.641 5.619 1.00 97.69 95 ASN A N 1
ATOM 722 C CA . ASN A 1 95 ? -8.756 -10.506 5.337 1.00 97.69 95 ASN A CA 1
ATOM 723 C C . ASN A 1 95 ? -9.532 -9.190 5.200 1.00 97.69 95 ASN A C 1
ATOM 725 O O . ASN A 1 95 ? -8.977 -8.188 4.756 1.00 97.69 95 ASN A O 1
ATOM 729 N N . TRP A 1 96 ? -10.812 -9.160 5.569 1.00 98.31 96 TRP A N 1
ATOM 730 C CA . TRP A 1 96 ? -11.562 -7.913 5.623 1.00 98.31 96 TRP A CA 1
ATOM 731 C C . TRP A 1 96 ? -11.258 -7.141 6.907 1.00 98.31 96 TRP A C 1
ATOM 733 O O . TRP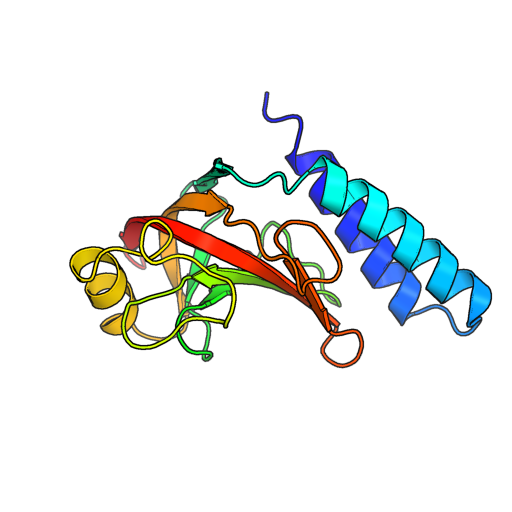 A 1 96 ? -11.074 -7.701 7.990 1.00 98.31 96 TRP A O 1
ATOM 743 N N . THR A 1 97 ? -11.231 -5.821 6.779 1.00 98.62 97 THR A N 1
ATOM 744 C CA . THR A 1 97 ? -11.235 -4.888 7.897 1.00 98.62 97 THR A CA 1
ATOM 745 C C . THR A 1 97 ? -12.563 -5.006 8.651 1.00 98.62 97 THR A C 1
ATOM 747 O O . THR A 1 97 ? -13.620 -4.932 8.021 1.00 98.62 97 THR A O 1
ATOM 750 N N . PRO A 1 98 ? -12.542 -5.129 9.992 1.00 97.88 98 PRO A N 1
ATOM 751 C CA . PRO A 1 98 ? -13.753 -5.095 10.805 1.00 97.88 98 PRO A CA 1
ATOM 752 C C . PRO A 1 98 ? -14.571 -3.813 10.601 1.00 97.88 98 PRO A C 1
ATOM 754 O O . PRO A 1 98 ? -14.014 -2.711 10.606 1.00 97.88 98 PRO A O 1
ATOM 757 N N . ASP A 1 99 ? -15.898 -3.945 10.530 1.00 97.25 99 ASP A N 1
ATOM 758 C CA . ASP A 1 99 ? -16.824 -2.829 10.277 1.00 97.25 99 ASP A CA 1
ATOM 759 C C . ASP A 1 99 ? -16.640 -1.659 11.252 1.00 97.25 99 ASP A C 1
ATOM 761 O O . ASP A 1 99 ? -16.746 -0.503 10.859 1.00 97.25 99 ASP A O 1
ATOM 765 N N . SER A 1 100 ? -16.300 -1.925 12.517 1.00 96.69 100 SER A N 1
ATOM 766 C CA . SER A 1 100 ? -16.044 -0.870 13.504 1.00 96.69 100 SER A CA 1
ATOM 767 C C . SER A 1 100 ? -14.861 0.030 13.125 1.00 96.69 100 SER A C 1
ATOM 769 O O . SER A 1 100 ? -14.898 1.231 13.384 1.00 96.69 100 SER A O 1
ATOM 771 N N . ILE A 1 101 ? -13.817 -0.535 12.509 1.00 97.94 101 ILE A N 1
ATOM 772 C CA . ILE A 1 101 ? -12.628 0.206 12.066 1.00 97.94 101 ILE A CA 1
ATOM 773 C C . ILE A 1 101 ? -12.918 0.912 10.739 1.00 97.94 101 ILE A C 1
ATOM 775 O O . ILE A 1 101 ? -12.609 2.095 10.592 1.00 97.94 101 ILE A O 1
ATOM 779 N N . ALA A 1 102 ? -13.568 0.218 9.800 1.00 97.62 102 ALA A N 1
ATOM 780 C CA . ALA A 1 102 ? -13.991 0.810 8.532 1.00 97.62 102 ALA A CA 1
ATOM 781 C C . ALA A 1 102 ? -14.940 1.999 8.753 1.00 97.62 102 ALA A C 1
ATOM 783 O O . ALA A 1 102 ? -14.800 3.033 8.102 1.00 97.62 102 ALA A O 1
ATOM 784 N N . MET A 1 103 ? -15.852 1.898 9.726 1.00 96.06 103 MET A N 1
ATOM 785 C CA . MET A 1 103 ? -16.760 2.979 10.096 1.00 96.06 103 MET A CA 1
ATOM 786 C C . MET A 1 103 ? -15.995 4.196 10.625 1.00 96.06 103 MET A C 1
ATOM 788 O O . MET A 1 103 ? -16.241 5.300 10.146 1.00 96.06 103 MET A O 1
ATOM 792 N N . ALA A 1 104 ? -15.021 4.001 11.523 1.00 94.69 104 ALA A N 1
ATOM 793 C CA . ALA A 1 104 ? -14.182 5.087 12.036 1.00 94.69 104 ALA A CA 1
ATOM 794 C C . ALA A 1 104 ? -13.417 5.824 10.920 1.00 94.69 104 ALA A C 1
ATOM 796 O O . ALA A 1 104 ? -13.330 7.052 10.939 1.00 94.69 104 ALA A O 1
ATOM 797 N N . TRP A 1 105 ? -12.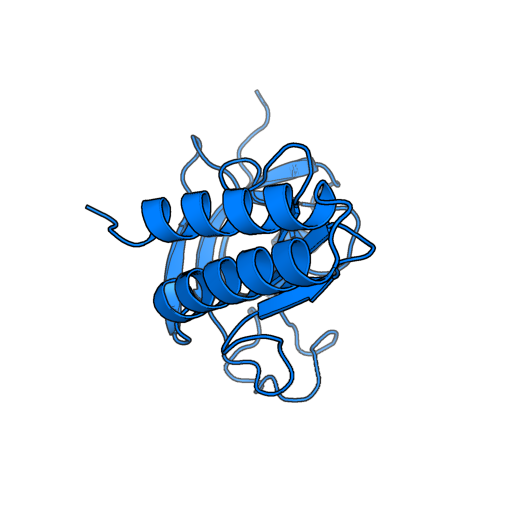909 5.093 9.922 1.00 97.06 105 TRP A N 1
ATOM 798 C CA . TRP A 1 105 ? -12.319 5.688 8.719 1.00 97.06 105 TRP A CA 1
ATOM 799 C C . TRP A 1 105 ? -13.367 6.425 7.870 1.00 97.06 105 TRP A C 1
ATOM 801 O O . TRP A 1 105 ? -13.134 7.548 7.417 1.00 97.06 105 TRP A O 1
ATOM 811 N N . SER A 1 106 ? -14.540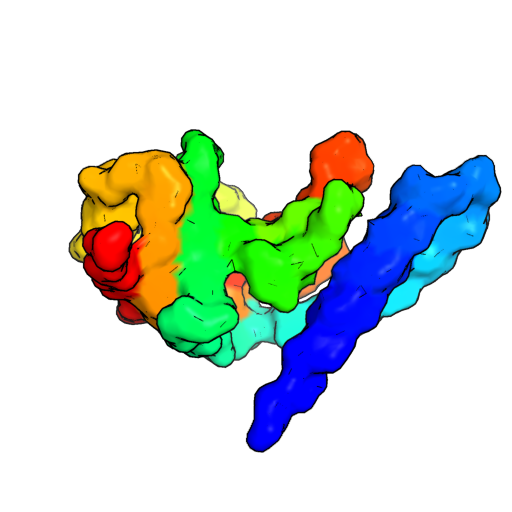 5.822 7.658 1.00 95.88 106 SER A N 1
ATOM 812 C CA . SER A 1 106 ? -15.574 6.358 6.763 1.00 95.88 106 SER A CA 1
ATOM 813 C C . SER A 1 106 ? -16.134 7.698 7.240 1.00 95.88 106 SER A C 1
ATOM 815 O O . SER A 1 106 ? -16.360 8.578 6.415 1.00 95.88 106 SER A O 1
ATOM 817 N N . THR A 1 107 ? -16.269 7.883 8.556 1.00 95.50 107 THR A N 1
ATOM 818 C CA . THR A 1 107 ? -16.813 9.102 9.174 1.00 95.50 107 THR A CA 1
ATOM 819 C C . THR A 1 107 ? -15.820 10.259 9.253 1.00 95.50 107 THR A C 1
ATOM 821 O O . THR A 1 107 ? -16.205 11.355 9.646 1.00 95.50 107 THR A O 1
ATOM 824 N N . ALA A 1 108 ? -14.544 10.025 8.947 1.00 95.69 108 ALA A N 1
ATOM 825 C CA . ALA A 1 108 ? -13.529 11.070 8.931 1.00 95.69 108 ALA A CA 1
ATOM 826 C C . ALA A 1 108 ? -13.549 11.858 7.614 1.00 95.69 108 ALA A C 1
ATOM 828 O O . ALA A 1 108 ? -13.881 11.311 6.565 1.00 95.69 108 ALA A O 1
ATOM 829 N N . GLU A 1 109 ? -13.124 13.115 7.640 1.00 95.12 109 GLU A N 1
ATOM 830 C CA . GLU A 1 109 ? -12.985 13.923 6.423 1.00 95.12 109 GLU A CA 1
ATOM 831 C C . GLU A 1 109 ? -11.730 13.513 5.622 1.00 95.12 109 GLU A C 1
ATOM 833 O O . GLU A 1 109 ? -10.748 13.043 6.221 1.00 95.12 109 GLU A O 1
ATOM 838 N N . PRO A 1 110 ? -11.710 13.688 4.286 1.00 96.00 110 PRO A N 1
ATOM 839 C CA . PRO A 1 110 ? -10.481 13.592 3.499 1.00 96.00 110 PRO A CA 1
ATOM 840 C C . PRO A 1 110 ? -9.357 14.455 4.091 1.00 96.00 110 PRO A C 1
ATOM 842 O O . PRO A 1 110 ? -9.596 15.539 4.622 1.00 96.00 110 PRO A O 1
ATOM 845 N N . GLY A 1 111 ? -8.123 13.955 4.047 1.00 95.94 111 GLY A N 1
ATOM 846 C CA . GLY A 1 111 ? -6.969 14.600 4.679 1.00 95.94 111 GLY A CA 1
ATOM 847 C C . GLY A 1 111 ? -6.804 14.310 6.176 1.00 95.94 111 GLY A C 1
ATOM 848 O O . GLY A 1 111 ? -5.775 14.674 6.740 1.00 95.94 111 GLY A O 1
ATOM 849 N N . THR A 1 112 ? -7.753 13.622 6.825 1.00 97.00 112 THR A N 1
ATOM 850 C CA . THR A 1 112 ? -7.576 13.181 8.220 1.00 97.00 112 THR A CA 1
ATOM 851 C C . THR A 1 112 ? -6.358 12.265 8.340 1.00 97.00 112 THR A C 1
ATOM 853 O O . THR A 1 112 ? -6.209 11.309 7.573 1.00 97.00 112 THR A O 1
ATOM 856 N N . GLU A 1 113 ? -5.506 12.543 9.325 1.00 97.31 113 GLU A N 1
ATOM 857 C CA . GLU A 1 113 ? -4.339 11.731 9.651 1.00 97.31 113 GLU A CA 1
ATOM 858 C C . GLU A 1 113 ? -4.670 10.667 10.699 1.00 97.31 113 GLU A C 1
ATOM 860 O O . GLU A 1 113 ? -5.413 10.901 11.655 1.00 97.31 113 GLU A O 1
ATOM 865 N N . PHE A 1 114 ? -4.073 9.494 10.539 1.00 97.12 114 PHE A N 1
ATOM 866 C CA . PHE A 1 114 ? -4.273 8.334 11.385 1.00 97.12 114 PHE A CA 1
ATOM 867 C C . PHE A 1 114 ? -2.943 7.709 11.783 1.00 97.12 114 PHE A C 1
ATOM 869 O O . PHE A 1 114 ? -2.012 7.587 10.985 1.00 97.12 114 PHE A O 1
ATOM 876 N N . GLU A 1 115 ? -2.900 7.216 13.010 1.00 95.94 115 GLU A N 1
ATOM 877 C CA . GLU A 1 115 ? -1.966 6.175 13.421 1.00 95.94 115 GLU A CA 1
ATOM 878 C C . GLU A 1 115 ? -2.715 4.843 13.546 1.00 95.94 115 GLU A C 1
ATOM 880 O O . GLU A 1 115 ? -3.930 4.809 13.768 1.00 95.94 115 GLU A O 1
ATOM 885 N N . GLY A 1 116 ? -2.011 3.730 13.391 1.00 95.06 116 GLY A N 1
ATOM 886 C CA . GLY A 1 116 ? -2.648 2.426 13.466 1.00 95.06 116 GLY A CA 1
ATOM 887 C C . GLY A 1 116 ? -1.728 1.272 13.128 1.00 95.06 116 GLY A C 1
ATOM 888 O O . GLY A 1 116 ? -0.524 1.429 12.927 1.00 95.06 116 GLY A O 1
ATOM 889 N N . GLU A 1 117 ? -2.336 0.098 13.058 1.00 97.75 117 GLU A N 1
ATOM 890 C CA . GLU A 1 117 ? -1.701 -1.139 12.634 1.00 97.75 117 GLU A CA 1
ATOM 891 C C . GLU A 1 117 ? -2.492 -1.709 11.461 1.00 97.75 117 GLU A C 1
ATOM 893 O O . GLU A 1 117 ? -3.721 -1.799 11.507 1.00 97.75 117 GLU A O 1
ATOM 898 N N . LEU A 1 118 ? -1.782 -2.101 10.413 1.00 97.62 118 LEU A N 1
ATOM 899 C CA . LEU A 1 118 ? -2.333 -2.788 9.255 1.00 97.62 118 LEU A CA 1
ATOM 900 C C . LEU A 1 118 ? -1.576 -4.088 9.024 1.00 97.62 118 LEU A C 1
ATOM 902 O O . LEU A 1 118 ? -0.408 -4.214 9.385 1.00 97.62 118 LEU A O 1
ATOM 906 N N . GLU A 1 119 ? -2.240 -5.052 8.407 1.00 98.25 119 GLU A N 1
ATOM 907 C CA . GLU A 1 119 ? -1.648 -6.326 8.015 1.00 98.25 119 GLU A CA 1
ATOM 908 C C . GLU A 1 119 ? -1.795 -6.491 6.505 1.00 98.25 119 GLU A C 1
ATOM 910 O O . GLU A 1 119 ? -2.879 -6.276 5.961 1.00 98.25 119 GLU A O 1
ATOM 915 N N . LEU A 1 120 ? -0.699 -6.815 5.820 1.00 98.31 120 LEU A N 1
ATOM 916 C CA . LEU A 1 120 ? -0.699 -6.953 4.368 1.00 98.31 120 LEU A CA 1
ATOM 917 C C . LEU A 1 120 ? -1.459 -8.202 3.943 1.00 98.31 120 LEU A C 1
ATOM 919 O O . LEU A 1 120 ? -1.272 -9.281 4.504 1.00 98.31 120 LEU A O 1
ATOM 923 N N . VAL A 1 121 ? -2.275 -8.060 2.908 1.00 98.00 121 VAL A N 1
ATOM 924 C CA . VAL A 1 121 ? -3.135 -9.126 2.404 1.00 98.00 121 VAL A CA 1
ATOM 925 C C . VAL A 1 121 ? -2.611 -9.588 1.055 1.00 98.00 121 VAL A C 1
ATOM 927 O O . VAL A 1 121 ? -2.273 -8.780 0.191 1.00 98.00 121 VAL A O 1
ATOM 930 N N . GLY A 1 122 ? -2.528 -10.907 0.882 1.00 97.62 122 GLY A N 1
ATOM 931 C CA . GLY A 1 122 ? -2.127 -11.497 -0.387 1.00 97.62 122 GLY A CA 1
ATOM 932 C C . GLY A 1 122 ? -3.125 -11.161 -1.493 1.00 97.62 122 GLY A C 1
ATOM 933 O O . GLY A 1 122 ? -4.333 -11.285 -1.296 1.00 97.62 122 GLY A O 1
ATOM 934 N N . TYR A 1 123 ? -2.622 -10.771 -2.662 1.00 97.38 123 TYR A N 1
ATOM 935 C CA . TYR A 1 123 ? -3.444 -10.469 -3.827 1.00 97.38 123 TYR A CA 1
ATOM 936 C C . TYR A 1 123 ? -2.844 -11.106 -5.089 1.00 97.38 123 TYR A C 1
ATOM 938 O O . TYR A 1 123 ? -1.898 -10.570 -5.662 1.00 97.38 123 TYR A O 1
ATOM 946 N N . PRO A 1 124 ? -3.372 -12.258 -5.546 1.00 94.56 124 PRO A N 1
ATOM 947 C CA . PRO A 1 124 ? -2.755 -13.043 -6.620 1.00 94.56 124 PRO A CA 1
ATOM 948 C C . PRO A 1 124 ? -2.878 -12.412 -8.014 1.00 94.56 124 PRO A C 1
ATOM 950 O O . PRO A 1 124 ? -2.258 -12.899 -8.954 1.00 94.56 124 PRO A O 1
ATOM 953 N N . TYR A 1 125 ? -3.681 -11.356 -8.159 1.00 94.94 125 TYR A N 1
ATOM 954 C CA . TYR A 1 125 ? -3.878 -10.637 -9.420 1.00 94.94 125 TYR A CA 1
ATOM 955 C C . TYR A 1 125 ? -3.098 -9.309 -9.471 1.00 94.94 125 TYR A C 1
ATOM 957 O O . TYR A 1 125 ? -3.398 -8.461 -10.308 1.00 94.94 125 TYR A O 1
ATOM 965 N N . GLY A 1 126 ? -2.163 -9.100 -8.537 1.00 95.00 126 GLY A N 1
ATOM 966 C CA . GLY A 1 126 ? -1.314 -7.912 -8.458 1.00 95.00 126 GLY A CA 1
ATOM 967 C C . GLY A 1 126 ? -0.049 -7.989 -9.315 1.00 95.00 126 GLY A C 1
ATOM 968 O O . GLY A 1 126 ? 0.286 -9.040 -9.858 1.00 95.00 126 GLY A O 1
ATOM 969 N N . ASP A 1 127 ? 0.689 -6.878 -9.372 1.00 97.31 127 ASP A N 1
ATOM 970 C CA . ASP A 1 127 ? 2.057 -6.820 -9.919 1.00 97.31 127 ASP A CA 1
ATOM 971 C C . ASP A 1 127 ? 3.083 -7.478 -8.979 1.00 97.31 127 ASP A C 1
ATOM 973 O O . ASP A 1 127 ? 4.206 -7.790 -9.370 1.00 97.31 127 ASP A O 1
ATOM 977 N N . GLY A 1 128 ? 2.683 -7.721 -7.731 1.00 96.44 128 GLY A N 1
ATOM 978 C CA . GLY A 1 128 ? 3.419 -8.516 -6.763 1.00 96.44 128 GLY A CA 1
ATOM 979 C C . GLY A 1 128 ? 2.479 -9.203 -5.772 1.00 96.44 128 GLY A C 1
ATOM 980 O O . GLY A 1 128 ? 1.264 -9.214 -5.966 1.00 96.44 128 GLY A O 1
ATOM 981 N N . PRO A 1 129 ? 3.012 -9.772 -4.677 1.00 96.69 129 PRO A N 1
ATOM 982 C CA . PRO A 1 129 ? 2.238 -10.646 -3.795 1.00 96.69 129 PRO A CA 1
ATOM 983 C C . PRO A 1 129 ? 1.125 -9.926 -3.023 1.00 96.69 129 PRO A C 1
ATOM 985 O O . PRO A 1 129 ? 0.216 -10.586 -2.528 1.00 96.69 129 PRO A O 1
ATOM 988 N N . THR A 1 130 ? 1.200 -8.601 -2.885 1.00 97.94 130 THR A N 1
ATOM 989 C CA . THR A 1 130 ? 0.274 -7.786 -2.078 1.00 97.94 130 THR A CA 1
ATOM 990 C C . THR A 1 130 ? -0.082 -6.451 -2.730 1.00 97.94 130 THR A C 1
ATOM 992 O O . THR A 1 130 ? -0.830 -5.681 -2.139 1.00 97.94 130 THR A O 1
ATOM 995 N N . TYR A 1 131 ? 0.443 -6.117 -3.912 1.00 98.25 131 TYR A N 1
ATOM 996 C CA . TYR A 1 131 ? 0.335 -4.760 -4.454 1.00 98.25 131 TYR A CA 1
ATOM 997 C C . TYR A 1 131 ? 0.042 -4.719 -5.953 1.00 98.25 131 TYR A C 1
ATOM 999 O O . TYR A 1 131 ? 0.289 -5.673 -6.688 1.00 98.25 131 TYR A O 1
ATOM 1007 N N . LEU A 1 132 ? -0.484 -3.573 -6.378 1.00 97.81 132 LEU A N 1
ATOM 1008 C CA . LEU A 1 132 ? -0.669 -3.151 -7.762 1.00 97.81 132 LEU A CA 1
ATOM 1009 C C . LEU A 1 132 ? 0.158 -1.885 -8.009 1.00 97.81 132 LEU A C 1
ATOM 1011 O O . LEU A 1 132 ? 0.296 -1.049 -7.111 1.00 97.81 132 LEU A O 1
ATOM 1015 N N . TYR A 1 133 ? 0.669 -1.720 -9.222 1.00 97.94 133 TYR A N 1
ATOM 1016 C CA . TYR A 1 133 ? 1.318 -0.507 -9.693 1.00 97.94 133 TYR A CA 1
ATOM 1017 C C . TYR A 1 133 ? 0.598 0.033 -10.930 1.00 97.94 133 TYR A C 1
ATOM 1019 O O . TYR A 1 133 ? 0.468 -0.650 -11.939 1.00 97.94 133 TYR A O 1
ATOM 1027 N N . SER A 1 134 ? 0.169 1.294 -10.872 1.00 96.81 134 SER A N 1
ATOM 1028 C CA . SER A 1 134 ? -0.404 2.027 -12.005 1.00 96.81 134 SER A CA 1
ATOM 1029 C C . SER A 1 134 ? 0.645 2.990 -12.573 1.00 96.81 134 SER A C 1
ATOM 1031 O O . SER A 1 134 ? 0.909 4.034 -11.964 1.00 96.81 134 SER A O 1
ATOM 1033 N N . PRO A 1 135 ? 1.265 2.697 -13.735 1.00 93.94 135 PRO A N 1
ATOM 1034 C CA . PRO A 1 135 ? 2.266 3.584 -14.331 1.00 93.94 135 PRO A CA 1
ATOM 1035 C C . PRO A 1 135 ? 1.690 4.935 -14.770 1.00 93.94 135 PRO A C 1
ATOM 1037 O O . PRO A 1 135 ? 2.376 5.959 -14.684 1.00 93.94 135 PRO A O 1
ATOM 1040 N N . SER A 1 136 ? 0.435 4.945 -15.236 1.00 94.19 136 SER A N 1
ATOM 1041 C CA . SER A 1 136 ? -0.264 6.155 -15.681 1.00 94.19 136 SER A CA 1
ATOM 1042 C C . SER A 1 136 ? -0.509 7.121 -14.529 1.00 94.19 136 SER A C 1
ATOM 1044 O O . SER A 1 136 ? -0.297 8.322 -14.686 1.00 94.19 136 SER A O 1
ATOM 1046 N N . GLU A 1 137 ? -0.882 6.597 -13.363 1.00 95.00 137 GLU A N 1
ATOM 1047 C CA . GLU A 1 137 ? -1.125 7.398 -12.160 1.00 95.00 137 GLU A CA 1
ATOM 1048 C C . GLU A 1 137 ? 0.153 7.627 -11.345 1.00 95.00 137 GLU A C 1
ATOM 1050 O O . GLU A 1 137 ? 0.208 8.542 -10.531 1.00 95.00 137 GLU A O 1
ATOM 1055 N N . GLY A 1 138 ? 1.206 6.835 -11.579 1.00 96.44 138 GLY A N 1
ATOM 1056 C CA . GLY A 1 138 ? 2.404 6.839 -10.745 1.00 96.44 138 GLY A CA 1
ATOM 1057 C C . GLY A 1 138 ? 2.056 6.411 -9.326 1.00 96.44 138 GLY A C 1
ATOM 1058 O O . GLY A 1 138 ? 2.279 7.157 -8.379 1.00 96.44 138 GLY A O 1
ATOM 1059 N N . ARG A 1 139 ? 1.446 5.237 -9.174 1.00 97.06 139 ARG A N 1
ATOM 1060 C CA . ARG A 1 139 ? 0.828 4.852 -7.907 1.00 97.06 139 ARG A CA 1
ATOM 1061 C C . ARG A 1 139 ? 1.089 3.397 -7.566 1.00 97.06 139 ARG A C 1
ATOM 1063 O O . ARG A 1 139 ? 0.811 2.525 -8.381 1.00 97.06 139 ARG A O 1
ATOM 1070 N N . VAL A 1 140 ? 1.579 3.147 -6.353 1.00 98.25 140 VAL A N 1
ATOM 1071 C CA . VAL A 1 140 ? 1.629 1.817 -5.735 1.00 98.25 140 VAL A CA 1
ATOM 1072 C C . VAL A 1 140 ? 0.464 1.702 -4.760 1.00 98.25 140 VAL A C 1
ATOM 1074 O O . VAL A 1 140 ? 0.330 2.522 -3.850 1.00 98.25 140 VAL A O 1
ATOM 1077 N N . GLN A 1 141 ? -0.369 0.684 -4.947 1.00 98.12 141 GLN A N 1
ATOM 1078 C CA . GLN A 1 141 ? -1.485 0.366 -4.066 1.00 98.12 141 GLN A CA 1
ATOM 1079 C C . GLN A 1 141 ? -1.257 -1.000 -3.422 1.00 98.12 141 GLN A C 1
ATOM 1081 O O . GLN A 1 141 ? -1.303 -2.031 -4.093 1.00 98.12 141 GLN A O 1
ATOM 1086 N N . VAL A 1 142 ? -1.040 -1.007 -2.113 1.00 98.25 142 VAL A N 1
ATOM 1087 C CA . VAL A 1 142 ? -0.819 -2.206 -1.305 1.00 98.25 142 VAL A CA 1
ATOM 1088 C C . VAL A 1 142 ? -2.132 -2.645 -0.670 1.00 98.25 142 VAL A C 1
ATOM 1090 O O . VAL A 1 142 ? -2.793 -1.856 0.001 1.00 98.25 142 VAL A O 1
ATOM 1093 N N . GLN A 1 143 ? -2.503 -3.904 -0.862 1.00 98.38 143 GLN A N 1
ATOM 1094 C CA . GLN A 1 143 ? -3.701 -4.496 -0.282 1.00 98.38 143 GLN A CA 1
ATOM 1095 C C . GLN A 1 143 ? -3.443 -4.857 1.182 1.00 98.38 143 GLN A C 1
ATOM 1097 O O . GLN A 1 143 ? -2.432 -5.480 1.527 1.00 98.38 143 GLN A O 1
ATOM 1102 N N . CYS A 1 144 ? -4.352 -4.461 2.064 1.00 98.44 144 CYS A N 1
ATOM 1103 C CA . CYS A 1 144 ? -4.217 -4.703 3.491 1.00 98.44 144 CYS A CA 1
ATOM 1104 C C . CYS A 1 144 ? -5.567 -4.917 4.181 1.00 98.44 144 CYS A C 1
ATOM 1106 O O . CYS A 1 144 ? -6.640 -4.753 3.603 1.00 98.44 144 CYS A O 1
ATOM 1108 N N . ARG A 1 145 ? -5.500 -5.260 5.464 1.00 98.31 145 ARG A N 1
ATOM 1109 C CA . ARG A 1 145 ? -6.603 -5.117 6.413 1.00 98.31 145 ARG A CA 1
ATOM 1110 C C . ARG A 1 145 ? -6.167 -4.206 7.545 1.00 98.31 145 ARG A C 1
ATOM 1112 O O . ARG A 1 145 ? -5.018 -4.268 7.988 1.00 98.31 145 ARG A O 1
ATOM 1119 N N . LEU A 1 146 ? -7.080 -3.378 8.033 1.00 98.38 146 LEU A N 1
ATOM 1120 C CA . LEU A 1 146 ? -6.815 -2.546 9.199 1.00 98.38 146 LEU A CA 1
ATOM 1121 C C . LEU A 1 146 ? -7.015 -3.384 10.462 1.00 98.38 146 LEU A C 1
ATOM 1123 O O . LEU A 1 146 ? -8.087 -3.946 10.687 1.00 98.38 146 LEU A O 1
ATOM 1127 N N . VAL A 1 147 ? -5.970 -3.461 11.281 1.00 98.25 147 VAL A N 1
ATOM 1128 C CA . VAL A 1 147 ? -5.977 -4.136 12.586 1.00 98.25 147 VAL A CA 1
ATOM 1129 C C . VAL A 1 147 ? -6.372 -3.145 13.678 1.00 98.25 147 VAL A C 1
ATOM 1131 O O . VAL A 1 147 ? -7.155 -3.471 14.567 1.00 98.25 147 VAL A O 1
ATOM 1134 N N . SER A 1 148 ? -5.866 -1.916 13.593 1.00 97.75 148 SER A N 1
ATOM 1135 C CA . SER A 1 148 ? -6.292 -0.791 14.422 1.00 97.75 148 SER A CA 1
ATOM 1136 C C . SER A 1 148 ? -6.131 0.521 13.662 1.00 97.75 148 SER A C 1
ATOM 1138 O O . SER A 1 148 ? -5.260 0.644 12.802 1.00 97.75 148 SER A O 1
ATOM 1140 N N . LEU A 1 149 ? -6.975 1.504 13.968 1.00 97.25 149 LEU A N 1
ATOM 1141 C CA . LEU A 1 149 ? -6.901 2.834 13.374 1.00 97.25 149 LEU A CA 1
ATOM 1142 C C . LEU A 1 149 ? -7.395 3.872 14.383 1.00 97.25 149 LEU A C 1
ATOM 1144 O O . LEU A 1 149 ? -8.466 3.709 14.972 1.00 97.25 149 LEU A O 1
ATOM 1148 N N . ARG A 1 150 ? -6.626 4.942 14.576 1.00 96.38 150 ARG A N 1
ATOM 1149 C CA . ARG A 1 150 ? -6.964 6.058 15.458 1.00 96.38 150 ARG A CA 1
ATOM 1150 C C . ARG A 1 150 ? -6.619 7.374 14.778 1.00 96.38 150 ARG A C 1
ATOM 1152 O O . ARG A 1 150 ? -5.482 7.577 14.364 1.00 96.38 150 ARG A O 1
ATOM 1159 N N . ALA A 1 151 ? -7.600 8.269 14.686 1.00 95.88 151 ALA A N 1
ATOM 1160 C CA . ALA A 1 151 ? -7.375 9.611 14.165 1.00 95.88 151 ALA A CA 1
ATOM 1161 C C . ALA A 1 151 ? -6.422 10.387 15.085 1.00 95.88 151 ALA A C 1
ATOM 1163 O O . ALA A 1 151 ? -6.551 10.351 16.313 1.00 95.88 151 ALA A O 1
ATOM 1164 N N . ILE A 1 152 ? -5.475 11.096 14.483 1.00 94.25 152 ILE A N 1
ATOM 1165 C CA . ILE A 1 152 ? -4.587 12.017 15.181 1.00 94.25 152 ILE A CA 1
ATOM 1166 C C . ILE A 1 152 ? -5.327 13.346 15.276 1.00 94.25 152 ILE A C 1
ATOM 1168 O O . ILE A 1 152 ? -5.767 13.895 14.270 1.00 94.25 152 ILE A O 1
ATOM 1172 N N . ALA A 1 153 ? -5.504 13.854 16.496 1.00 83.06 153 ALA A N 1
ATOM 1173 C CA . ALA A 1 153 ? -6.157 15.140 16.697 1.00 83.06 153 ALA A CA 1
ATOM 1174 C C . ALA A 1 153 ? -5.374 16.239 15.961 1.00 83.06 153 ALA A C 1
ATOM 1176 O O . ALA A 1 153 ? -4.205 16.481 16.279 1.00 83.06 153 ALA A O 1
ATOM 1177 N N . SER A 1 154 ? -6.020 16.896 14.996 1.00 63.03 154 SER A N 1
ATOM 1178 C CA . SER A 1 154 ? -5.483 18.086 14.340 1.00 63.03 154 SER A CA 1
ATOM 1179 C C . SER A 1 154 ? -5.259 19.158 15.412 1.00 63.03 154 SER A C 1
ATOM 1181 O O . SER A 1 154 ? -6.188 19.493 16.149 1.00 63.03 154 SER A O 1
ATOM 1183 N N . ARG A 1 155 ?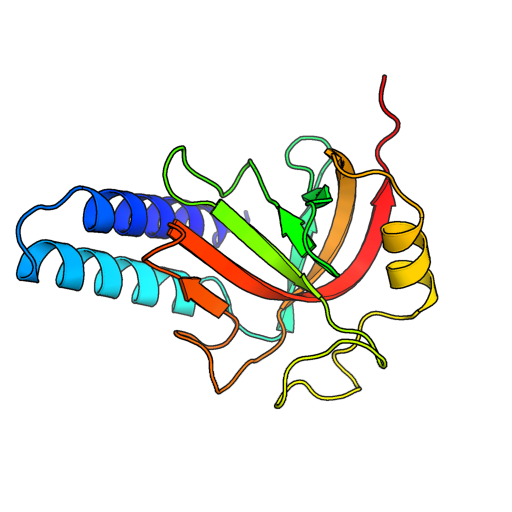 -4.014 19.617 15.563 1.00 51.50 155 ARG A N 1
ATOM 1184 C CA . ARG A 1 155 ? -3.669 20.721 16.471 1.00 51.50 155 ARG A CA 1
ATOM 1185 C C . ARG A 1 155 ? -4.092 22.064 15.901 1.00 51.50 155 ARG A C 1
ATOM 1187 O O . ARG A 1 155 ? -4.001 22.217 14.665 1.00 51.50 155 ARG A O 1
#

Secondary structure (DSSP, 8-state):
--THHHHHHHHHHHHHHHHH-SSHHHHHHHHHHHHHHHHHH--TT-EEE-BTTB-EEE-SSTTEEE-TTT-BTTBEEEEEE--SSS--TT--GGGSPPHHHHHHHHTSPTT-EEEEEEEE---TTSSSSSEEEETTTTEEEEEEEEEEEEEPPP-

Sequence (155 aa):
MDSTRPLLVEAMEYLAKSRRDSCAICAERNRDDAFERLTVALVPGTRYSTTPSAPLTKGDEPNELGSSSLSTDSIGFHFRFHTSTDHLVGVSAENWTPDSIAMAWSTAEPGTEFEGELELVGYPYGDGPTYLYSPSEGRVQVQCRLVSLRAIASR

Organism: Eiseniibacteriota bacterium (NCBI:txid2212470)